Protein AF-P72476-F1 (afdb_monomer)

Radius of gyration: 17.22 Å; Cα contacts (8 Å, |Δi|>4): 92; chains: 1; bounding box: 43×19×43 Å

Nearest PDB structures (foldseek):
  4ipn-assembly1_B  TM=9.169E-01  e=3.409E-07  Streptococcus pneumoniae TIGR4
  6wgd-assembly2_B  TM=8.174E-01  e=1.140E-07  Bacillus licheniformis
  3qom-assembly1_A  TM=7.508E-01  e=2.377E-05  Lactiplantibacillus plantarum
  8ysv-assembly1_A  TM=7.137E-01  e=1.001E-04  Enterococcus faecalis
  4ze5-assembly1_A-2  TM=6.950E-01  e=8.358E-04  Geobacillus stearothermophilus

Structure (mmCIF, N/CA/C/O backbone):
data_AF-P72476-F1
#
_entry.id   AF-P72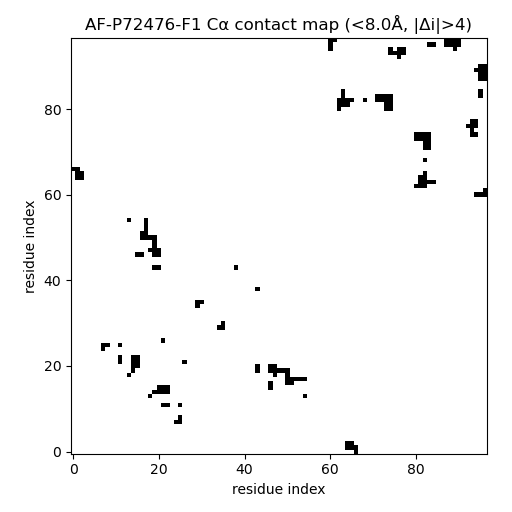476-F1
#
loop_
_atom_site.group_PDB
_atom_site.id
_atom_site.type_symbol
_atom_site.label_atom_id
_atom_site.label_alt_id
_atom_site.label_comp_id
_atom_site.label_asym_id
_atom_site.label_entity_id
_atom_site.label_seq_id
_atom_site.pdbx_PDB_ins_code
_atom_site.Cartn_x
_atom_site.Cartn_y
_atom_site.Cartn_z
_atom_site.occupancy
_atom_site.B_iso_or_equiv
_atom_site.auth_seq_id
_atom_site.auth_comp_id
_atom_site.auth_asym_id
_atom_site.auth_atom_id
_atom_site.pdbx_PDB_model_num
ATOM 1 N N . LEU A 1 1 ? -4.308 5.391 -14.637 1.00 67.38 1 LEU A N 1
ATOM 2 C CA . LEU A 1 1 ? -2.893 5.171 -15.019 1.00 67.38 1 LEU A CA 1
ATOM 3 C C . LEU A 1 1 ? -2.433 3.901 -14.322 1.00 67.38 1 LEU A C 1
ATOM 5 O O . LEU A 1 1 ? -2.595 3.846 -13.108 1.00 67.38 1 LEU A O 1
ATOM 9 N N . ALA A 1 2 ? -1.907 2.921 -15.063 1.00 72.56 2 ALA A N 1
ATOM 10 C CA . ALA A 1 2 ? -1.559 1.582 -14.565 1.00 72.56 2 ALA A CA 1
ATOM 11 C C . ALA A 1 2 ? -0.694 1.598 -13.287 1.00 72.56 2 ALA A C 1
ATOM 13 O O . ALA A 1 2 ? -0.961 0.862 -12.344 1.00 72.56 2 ALA A O 1
ATOM 14 N N . VAL A 1 3 ? 0.260 2.533 -13.192 1.00 80.31 3 VAL A N 1
ATOM 15 C CA . VAL A 1 3 ? 1.103 2.740 -11.996 1.00 80.31 3 VAL A CA 1
ATOM 16 C C . VAL A 1 3 ? 0.271 2.965 -10.730 1.00 80.31 3 VAL A C 1
ATOM 18 O O . VAL A 1 3 ? 0.539 2.379 -9.687 1.00 80.31 3 VAL A O 1
ATOM 21 N N . ARG A 1 4 ? -0.755 3.820 -10.810 1.00 84.12 4 ARG A N 1
ATOM 22 C CA . ARG A 1 4 ? -1.580 4.173 -9.648 1.00 84.12 4 ARG A CA 1
ATOM 23 C C . ARG A 1 4 ? -2.392 2.978 -9.169 1.00 84.12 4 ARG A C 1
ATOM 25 O O . ARG A 1 4 ? -2.582 2.817 -7.974 1.00 84.12 4 ARG A O 1
ATOM 32 N N . GLU A 1 5 ? -2.870 2.162 -10.096 1.00 82.62 5 GLU A N 1
ATOM 33 C CA . GLU A 1 5 ? -3.604 0.947 -9.772 1.00 82.62 5 GLU A CA 1
ATOM 34 C C . GLU A 1 5 ? -2.696 -0.078 -9.092 1.00 82.62 5 GLU A C 1
ATOM 36 O O . GLU A 1 5 ? -3.028 -0.543 -8.006 1.00 82.62 5 GLU A O 1
ATOM 41 N N . PHE A 1 6 ? -1.514 -0.345 -9.651 1.00 82.75 6 PHE A N 1
ATOM 42 C CA . PHE A 1 6 ? -0.525 -1.243 -9.048 1.00 82.75 6 PHE A CA 1
ATOM 43 C C . PHE A 1 6 ? -0.164 -0.826 -7.612 1.00 82.75 6 PHE A C 1
ATOM 45 O O . PHE A 1 6 ? -0.232 -1.622 -6.678 1.00 82.75 6 PHE A O 1
ATOM 52 N N . VAL A 1 7 ? 0.150 0.456 -7.416 1.00 87.81 7 VAL A N 1
ATOM 53 C CA . VAL A 1 7 ? 0.539 0.993 -6.106 1.00 87.81 7 VAL A CA 1
ATOM 54 C C . VAL A 1 7 ? -0.627 0.981 -5.109 1.00 87.81 7 VAL A C 1
ATOM 56 O O . VAL A 1 7 ? -0.426 0.646 -3.945 1.00 87.81 7 VAL A O 1
ATOM 59 N N . ASN A 1 8 ? -1.853 1.288 -5.547 1.00 90.94 8 ASN A N 1
ATOM 60 C CA . ASN A 1 8 ? -3.037 1.256 -4.683 1.00 90.94 8 ASN A CA 1
ATOM 61 C C . ASN A 1 8 ? -3.339 -0.149 -4.142 1.00 90.94 8 ASN A C 1
ATOM 63 O O . ASN A 1 8 ? -3.778 -0.266 -3.001 1.00 90.94 8 ASN A O 1
ATOM 67 N N . HIS A 1 9 ? -3.106 -1.205 -4.930 1.00 86.56 9 HIS A N 1
ATOM 68 C CA . HIS A 1 9 ? -3.277 -2.580 -4.451 1.00 86.56 9 HIS A CA 1
ATOM 69 C C . HIS A 1 9 ? -2.296 -2.914 -3.324 1.00 86.56 9 HIS A C 1
ATOM 71 O O . HIS A 1 9 ? -2.682 -3.560 -2.355 1.00 86.56 9 HIS A O 1
ATOM 77 N N . ASN A 1 10 ? -1.058 -2.418 -3.407 1.00 88.69 10 ASN A N 1
ATOM 78 C CA . ASN A 1 10 ? -0.080 -2.589 -2.335 1.00 88.69 10 ASN A CA 1
ATOM 79 C C . ASN A 1 10 ? -0.429 -1.734 -1.101 1.00 88.69 10 ASN A C 1
ATOM 81 O O . ASN A 1 10 ? -0.396 -2.214 0.031 1.00 88.69 10 ASN A O 1
ATOM 85 N N . TYR A 1 11 ? -0.830 -0.474 -1.309 1.00 92.94 11 TYR A N 1
ATOM 86 C CA . TYR A 1 11 ? -1.160 0.435 -0.208 1.00 92.94 11 TYR A CA 1
ATOM 87 C C . TYR A 1 11 ? -2.462 0.120 0.516 1.00 92.94 11 TYR A C 1
ATOM 89 O O . TYR A 1 11 ? -2.611 0.563 1.652 1.00 92.94 11 TYR A O 1
ATOM 97 N N . LEU A 1 12 ? -3.381 -0.641 -0.086 1.00 94.69 12 LEU A N 1
ATOM 98 C CA . LEU A 1 12 ? -4.654 -1.004 0.537 1.00 94.69 12 LEU A CA 1
ATOM 99 C C . LEU A 1 12 ? -4.456 -1.536 1.960 1.00 94.69 12 LEU A C 1
ATOM 101 O O . LEU A 1 12 ? -5.110 -1.072 2.892 1.00 94.69 12 LEU A O 1
ATOM 105 N N . PHE A 1 13 ? -3.537 -2.485 2.121 1.00 94.06 13 PHE A N 1
ATOM 106 C CA . PHE A 1 13 ? -3.310 -3.162 3.393 1.00 94.06 13 PHE A CA 1
ATOM 107 C C . PHE A 1 13 ? -2.609 -2.249 4.398 1.00 94.06 13 PHE A C 1
ATOM 109 O O . PHE A 1 13 ? -3.035 -2.157 5.546 1.00 94.06 13 PHE A O 1
ATOM 116 N N . SER A 1 14 ? -1.585 -1.504 3.968 1.00 95.56 14 SER A N 1
ATOM 117 C CA . SER A 1 14 ? -0.921 -0.539 4.850 1.00 95.56 14 SER A CA 1
ATOM 118 C C . SER A 1 14 ? -1.863 0.585 5.284 1.00 95.56 14 SER A C 1
ATOM 120 O O . SER A 1 14 ? -1.834 0.986 6.442 1.00 95.56 14 SER A O 1
ATOM 122 N N . ASP A 1 15 ? -2.732 1.070 4.392 1.00 96.00 15 ASP A N 1
ATOM 123 C CA . ASP A 1 15 ? -3.737 2.083 4.722 1.00 96.00 15 ASP A CA 1
ATOM 124 C C . ASP A 1 15 ? -4.764 1.534 5.713 1.00 96.00 15 ASP A C 1
ATOM 126 O O . ASP A 1 15 ? -5.153 2.241 6.639 1.00 96.00 15 ASP A O 1
ATOM 130 N N . LEU A 1 16 ? -5.174 0.276 5.556 1.00 95.81 16 LEU A N 1
ATOM 131 C CA . LEU A 1 16 ? -6.082 -0.374 6.492 1.00 95.81 16 LEU A CA 1
ATOM 132 C C . LEU A 1 16 ? -5.462 -0.449 7.894 1.00 95.81 16 LEU A C 1
ATOM 134 O O . LEU A 1 16 ? -6.094 -0.018 8.854 1.00 95.81 16 LEU A O 1
ATOM 138 N N . HIS A 1 17 ? -4.211 -0.905 7.999 1.00 97.00 17 HIS A N 1
ATOM 139 C CA . HIS A 1 17 ? -3.513 -1.050 9.280 1.00 97.00 17 HIS A CA 1
ATOM 140 C C . HIS A 1 17 ? -3.102 0.279 9.927 1.00 97.00 17 HIS A C 1
ATOM 142 O O . HIS A 1 17 ? -3.149 0.402 11.147 1.00 97.00 17 HIS A O 1
ATOM 148 N N . ALA A 1 18 ? -2.689 1.276 9.143 1.00 97.56 18 ALA A N 1
ATOM 149 C CA . ALA A 1 18 ? -2.164 2.536 9.677 1.00 97.56 18 ALA A CA 1
ATOM 150 C C . ALA A 1 18 ? -3.205 3.658 9.762 1.00 97.56 18 ALA A C 1
ATOM 152 O O . ALA A 1 18 ? -2.993 4.638 10.469 1.00 97.56 18 ALA A O 1
ATOM 153 N N . ARG A 1 19 ? -4.314 3.562 9.018 1.00 97.06 19 ARG A N 1
ATOM 154 C CA . ARG A 1 19 ? -5.380 4.583 9.007 1.00 97.06 19 ARG A CA 1
ATOM 155 C C . ARG A 1 19 ? -6.718 4.061 9.520 1.00 97.06 19 ARG A C 1
ATOM 157 O O . ARG A 1 19 ? -7.660 4.850 9.595 1.00 97.06 19 ARG A O 1
ATOM 164 N N . GLY A 1 20 ? -6.822 2.760 9.797 1.00 96.94 20 GLY A N 1
ATOM 165 C CA . GLY A 1 20 ? -7.988 2.149 10.430 1.00 96.94 20 GLY A CA 1
ATOM 166 C C . GLY A 1 20 ? -9.254 2.174 9.579 1.00 96.94 20 GLY A C 1
ATOM 167 O O . GLY A 1 20 ? -10.360 2.117 10.104 1.00 96.94 20 GLY A O 1
ATOM 168 N N . LYS A 1 21 ? -9.136 2.331 8.255 1.00 95.69 21 LYS A N 1
ATOM 169 C CA . LYS A 1 21 ? -10.302 2.408 7.364 1.00 95.69 21 LYS A CA 1
ATOM 170 C C . LYS A 1 21 ? -9.977 2.021 5.932 1.00 95.69 21 LYS A C 1
ATOM 172 O O . LYS A 1 21 ? -8.883 2.280 5.436 1.00 95.69 21 LYS A O 1
ATOM 177 N N . TYR A 1 22 ? -10.987 1.516 5.228 1.00 95.06 22 TYR A N 1
ATOM 178 C CA . TYR A 1 22 ? -10.891 1.277 3.793 1.00 95.06 22 TYR A CA 1
ATOM 179 C C . TYR A 1 22 ? -10.687 2.593 3.021 1.00 95.06 22 TYR A C 1
ATOM 181 O O . TYR A 1 22 ? -11.506 3.517 3.131 1.00 95.06 22 TYR A O 1
ATOM 189 N N . PRO A 1 23 ? -9.626 2.701 2.208 1.00 93.62 23 PRO A N 1
ATOM 190 C CA . PRO A 1 23 ? -9.340 3.909 1.454 1.00 93.62 23 PRO A CA 1
ATOM 191 C C . PRO A 1 23 ? -10.350 4.122 0.319 1.00 93.62 23 PRO A C 1
ATOM 193 O O . PRO A 1 23 ? -10.830 3.187 -0.314 1.00 93.62 23 PRO A O 1
ATOM 196 N N . ASN A 1 24 ? -10.660 5.378 -0.012 1.00 91.56 24 ASN A N 1
ATOM 197 C CA . ASN A 1 24 ? -11.679 5.675 -1.030 1.00 91.56 24 ASN A CA 1
ATOM 198 C C . ASN A 1 24 ? -11.333 5.135 -2.429 1.00 91.56 24 ASN A C 1
ATOM 200 O O . ASN A 1 24 ? -12.243 4.846 -3.203 1.00 91.56 24 ASN A O 1
ATOM 204 N N . TYR A 1 25 ? -10.045 4.981 -2.752 1.00 90.50 25 TYR A N 1
ATOM 205 C CA . TYR A 1 25 ? -9.618 4.496 -4.064 1.00 90.50 25 TYR A CA 1
ATOM 206 C C . TYR A 1 25 ? -9.962 3.020 -4.311 1.00 90.50 25 TYR A C 1
ATOM 208 O O . TYR A 1 25 ? -10.122 2.647 -5.470 1.00 90.50 25 TYR A O 1
ATOM 216 N N . ILE A 1 26 ? -10.116 2.196 -3.262 1.00 92.12 26 ILE A N 1
ATOM 217 C CA . ILE A 1 26 ? -10.40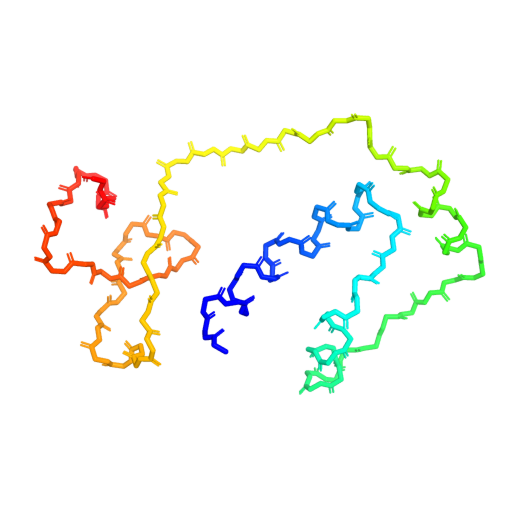4 0.761 -3.426 1.00 92.12 26 ILE A CA 1
ATOM 218 C C . ILE A 1 26 ? -11.896 0.476 -3.607 1.00 92.12 26 ILE A C 1
ATOM 220 O O . ILE A 1 26 ? -12.266 -0.538 -4.183 1.00 92.12 26 ILE A O 1
ATOM 224 N N . LYS A 1 27 ? -12.774 1.400 -3.194 1.00 89.94 27 LYS A N 1
ATOM 225 C CA . LYS A 1 27 ? -14.234 1.227 -3.310 1.00 89.94 27 LYS A CA 1
ATOM 226 C C . LYS A 1 27 ? -14.672 0.947 -4.746 1.00 89.94 27 LYS A C 1
ATOM 228 O O . LYS A 1 27 ? -15.563 0.137 -4.974 1.00 89.94 27 LYS A O 1
ATOM 233 N N . ARG A 1 28 ? -14.032 1.610 -5.717 1.00 89.56 28 ARG A N 1
ATOM 234 C CA . ARG A 1 28 ? -14.279 1.355 -7.138 1.00 89.56 28 ARG A CA 1
ATOM 235 C C . ARG A 1 28 ? -13.817 -0.044 -7.543 1.00 89.56 28 ARG A C 1
ATOM 237 O O . ARG A 1 28 ? -14.581 -0.741 -8.187 1.00 89.56 28 ARG A O 1
ATOM 244 N N . TYR A 1 29 ? -12.622 -0.457 -7.121 1.00 90.81 29 TYR A N 1
ATOM 245 C CA . TYR A 1 29 ? -12.113 -1.801 -7.392 1.00 90.81 29 TYR A CA 1
ATOM 246 C C . TYR A 1 29 ? -13.052 -2.883 -6.845 1.00 90.81 29 TYR A C 1
ATOM 248 O O . TYR A 1 29 ? -13.392 -3.811 -7.569 1.00 90.81 29 TYR A O 1
ATOM 256 N N . PHE A 1 30 ? -13.549 -2.729 -5.614 1.00 94.38 30 PHE A N 1
ATOM 257 C CA . PHE A 1 30 ? -14.519 -3.665 -5.043 1.00 94.38 30 PHE A CA 1
ATOM 258 C C . PHE A 1 30 ? -15.809 -3.736 -5.857 1.00 94.38 30 PHE A C 1
ATOM 260 O O . PHE A 1 30 ? -16.256 -4.826 -6.201 1.00 94.38 30 PHE A O 1
ATOM 267 N N . L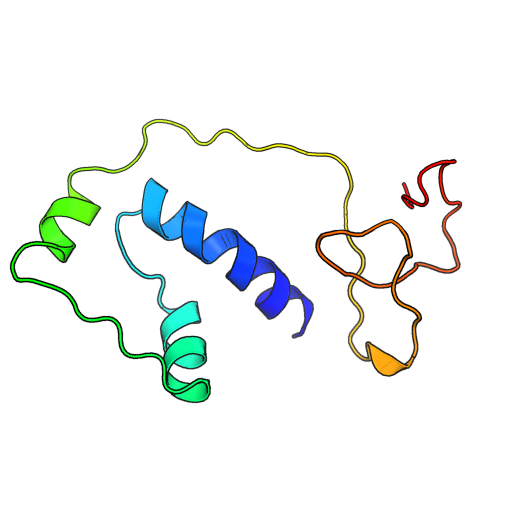YS A 1 31 ? -16.364 -2.580 -6.236 1.00 93.88 31 LYS A N 1
ATOM 268 C CA . LYS A 1 31 ? -17.559 -2.517 -7.083 1.00 93.88 31 LYS A CA 1
ATOM 269 C C . LYS A 1 31 ? -17.342 -3.205 -8.434 1.00 93.88 31 LYS A C 1
ATOM 271 O O . LYS A 1 31 ? -18.180 -4.001 -8.842 1.00 93.88 31 LYS A O 1
ATOM 276 N N . ASP A 1 32 ? -16.236 -2.890 -9.103 1.00 94.25 32 ASP A N 1
ATOM 277 C CA . ASP A 1 32 ? -15.920 -3.381 -10.448 1.00 94.25 32 ASP A CA 1
ATOM 278 C C . ASP A 1 32 ? -15.621 -4.899 -10.449 1.00 94.25 32 ASP A C 1
ATOM 280 O O . ASP A 1 32 ? -15.778 -5.545 -11.480 1.00 94.25 32 ASP A O 1
ATOM 284 N N . ASN A 1 33 ? -15.256 -5.476 -9.294 1.00 94.69 33 ASN A N 1
ATOM 285 C CA . ASN A 1 33 ? -14.975 -6.908 -9.112 1.00 94.69 33 ASN A CA 1
ATOM 286 C C . ASN A 1 33 ? -16.046 -7.656 -8.294 1.00 94.69 33 ASN A C 1
ATOM 288 O O . ASN A 1 33 ? -15.804 -8.781 -7.861 1.00 94.69 33 ASN A O 1
ATOM 292 N N . ASN A 1 34 ? -17.214 -7.048 -8.050 1.00 96.94 34 ASN A N 1
ATOM 293 C CA . ASN A 1 34 ? -18.301 -7.650 -7.264 1.00 96.94 34 ASN A CA 1
ATOM 294 C C . ASN A 1 34 ? -17.872 -8.132 -5.862 1.00 96.94 34 ASN A C 1
ATOM 296 O O . ASN A 1 34 ? -18.368 -9.138 -5.357 1.00 96.94 34 ASN A O 1
ATOM 300 N N . ILE A 1 35 ? -16.959 -7.401 -5.225 1.00 95.94 35 ILE A N 1
ATOM 301 C CA . ILE A 1 35 ? -16.493 -7.669 -3.865 1.00 95.94 35 ILE A CA 1
ATOM 302 C C . ILE A 1 35 ? -17.384 -6.897 -2.893 1.00 95.94 35 ILE A C 1
ATOM 304 O O . ILE A 1 35 ? -17.423 -5.666 -2.924 1.00 95.94 35 ILE A O 1
ATOM 308 N N . ASP A 1 36 ? -18.062 -7.624 -2.009 1.00 95.25 36 ASP A N 1
ATOM 309 C CA . ASP A 1 36 ? -18.827 -7.057 -0.901 1.00 95.25 36 ASP A CA 1
ATOM 310 C C . ASP A 1 36 ? -18.217 -7.490 0.435 1.00 95.25 36 ASP A C 1
ATOM 312 O O . ASP A 1 36 ? -18.173 -8.679 0.762 1.00 95.25 36 ASP A O 1
ATOM 316 N N . ILE A 1 37 ? -17.711 -6.518 1.193 1.00 93.75 37 ILE A N 1
ATOM 317 C CA . ILE A 1 37 ? -17.086 -6.765 2.491 1.00 93.75 37 ILE A CA 1
ATOM 318 C C . ILE A 1 37 ? -18.180 -6.764 3.553 1.00 93.75 37 ILE A C 1
ATOM 320 O O . ILE A 1 37 ? -18.731 -5.714 3.885 1.00 93.75 37 ILE A O 1
ATOM 324 N N . GLN A 1 38 ? -18.456 -7.938 4.114 1.00 96.00 38 GLN A N 1
ATOM 325 C CA . GLN A 1 38 ? -19.341 -8.060 5.267 1.00 96.00 38 GLN A CA 1
ATOM 326 C C . GLN A 1 38 ? -18.642 -7.460 6.491 1.00 96.00 38 GLN A C 1
ATOM 328 O O . GLN A 1 38 ? -17.618 -7.978 6.930 1.00 96.00 38 GLN A O 1
ATOM 333 N N . MET A 1 39 ? -19.187 -6.361 7.008 1.00 94.88 39 MET A N 1
ATOM 334 C CA . MET A 1 39 ? -18.716 -5.698 8.224 1.00 94.88 39 MET A CA 1
ATOM 335 C C . MET A 1 39 ? -19.713 -5.984 9.342 1.00 94.88 39 MET A C 1
ATOM 337 O O . MET A 1 39 ? -20.907 -5.715 9.181 1.00 94.88 39 MET A O 1
ATOM 341 N N . ALA A 1 40 ? -19.234 -6.517 10.459 1.00 97.56 40 ALA A N 1
ATOM 342 C CA . ALA A 1 40 ? -20.025 -6.643 11.670 1.00 97.56 40 ALA A CA 1
ATOM 343 C C . ALA A 1 40 ? -20.201 -5.276 12.353 1.00 97.56 40 ALA A C 1
ATOM 345 O O . ALA A 1 40 ? -19.482 -4.308 12.083 1.00 97.56 40 ALA A O 1
ATOM 346 N N . GLU A 1 41 ? -21.178 -5.199 13.256 1.00 97.69 41 GLU A N 1
ATOM 347 C CA . GLU A 1 41 ? -21.348 -4.035 14.124 1.00 97.69 41 GLU A CA 1
ATOM 348 C C . GLU A 1 41 ? -20.079 -3.834 14.969 1.00 97.69 41 GLU A C 1
ATOM 350 O O . GLU A 1 41 ? -19.611 -4.773 15.613 1.00 97.69 41 GLU A O 1
ATOM 355 N N . GLY A 1 42 ? -19.519 -2.622 14.957 1.00 97.44 42 GLY A N 1
ATOM 356 C CA . GLY A 1 42 ? -18.297 -2.278 15.691 1.00 97.44 42 GLY A CA 1
ATOM 357 C C . GLY A 1 42 ? -16.977 -2.487 14.937 1.00 97.44 42 GLY A C 1
ATOM 358 O O . GLY A 1 42 ? -15.944 -2.014 15.407 1.00 97.44 42 GLY A O 1
ATOM 359 N N . ASP A 1 43 ? -16.965 -3.135 13.764 1.00 97.69 43 ASP A N 1
ATOM 360 C CA . ASP A 1 43 ? -15.712 -3.377 13.025 1.00 97.69 43 ASP A CA 1
ATOM 361 C C . ASP A 1 43 ? -15.019 -2.068 12.614 1.00 97.69 43 ASP A C 1
ATOM 363 O O . ASP A 1 43 ? -13.794 -1.961 12.645 1.00 97.69 43 ASP A O 1
ATOM 367 N N . LYS A 1 44 ? -15.791 -1.045 12.228 1.00 96.00 44 LYS A N 1
ATOM 368 C CA . LYS A 1 44 ? -15.232 0.250 11.802 1.00 96.00 44 LYS A CA 1
ATOM 369 C C . LYS A 1 44 ? -14.560 0.973 12.961 1.00 96.00 44 LYS A C 1
ATOM 371 O O . LYS A 1 44 ? -13.483 1.538 12.782 1.00 96.00 44 LYS A O 1
ATOM 376 N N . GLU A 1 45 ? -15.204 0.960 14.119 1.00 97.88 45 GLU A N 1
ATOM 377 C CA . GLU A 1 45 ? -14.705 1.543 15.357 1.00 97.88 45 GLU A CA 1
ATOM 378 C C . GLU A 1 45 ? -13.438 0.808 15.799 1.00 97.88 45 GLU A C 1
ATOM 380 O O . GLU A 1 45 ? -12.402 1.440 16.001 1.00 97.88 45 GLU A O 1
ATOM 385 N N . LEU A 1 46 ? -13.472 -0.529 15.809 1.00 97.75 46 LEU A N 1
ATOM 386 C CA . LEU A 1 46 ? -12.328 -1.362 16.171 1.00 97.75 46 LEU A CA 1
ATOM 387 C C . LEU A 1 46 ? -11.117 -1.102 15.267 1.00 97.75 46 LEU A C 1
ATOM 389 O O . LEU A 1 46 ? -10.001 -0.961 15.764 1.00 97.75 46 LEU A O 1
ATOM 393 N N . MET A 1 47 ? -11.319 -0.986 13.953 1.00 97.12 47 MET A N 1
ATOM 394 C CA . MET A 1 47 ? -10.236 -0.659 13.020 1.00 97.12 47 MET A CA 1
ATOM 395 C C . MET A 1 47 ? -9.648 0.738 13.265 1.00 97.12 47 MET A C 1
ATOM 397 O O . MET A 1 47 ? -8.434 0.908 13.172 1.00 97.12 47 MET A O 1
ATOM 401 N N . LEU A 1 48 ? -10.484 1.736 13.566 1.00 97.50 48 LEU A N 1
ATOM 402 C CA . LEU A 1 48 ? -10.041 3.111 13.827 1.00 97.50 48 LEU A CA 1
ATOM 403 C C . LEU A 1 48 ? -9.274 3.245 15.145 1.00 97.50 48 LEU A C 1
ATOM 405 O O . LEU A 1 48 ? -8.326 4.024 15.213 1.00 97.50 48 LEU A O 1
ATOM 409 N N . GLU A 1 49 ? -9.681 2.507 16.175 1.00 98.06 49 GLU A N 1
ATOM 410 C CA . GLU A 1 49 ? -9.070 2.558 17.507 1.00 98.06 49 GLU A CA 1
ATOM 411 C C . GLU A 1 49 ? -7.768 1.747 17.605 1.00 98.06 49 GLU A C 1
ATOM 413 O O . GLU A 1 49 ? -6.956 2.007 18.489 1.00 98.06 49 GLU A O 1
ATOM 418 N N . ASN A 1 50 ? -7.544 0.790 16.696 1.00 97.75 50 ASN A N 1
ATOM 419 C CA . ASN A 1 50 ? -6.430 -0.163 16.762 1.00 97.75 50 ASN A CA 1
ATOM 420 C C . ASN A 1 50 ? -5.505 -0.077 15.534 1.00 97.75 50 ASN A C 1
ATOM 422 O O . ASN A 1 50 ? -5.272 -1.066 14.835 1.00 97.75 50 ASN A O 1
ATOM 426 N N . THR A 1 51 ? -4.963 1.111 15.260 1.00 98.44 51 THR A N 1
ATOM 427 C CA . THR A 1 51 ? -3.940 1.296 14.217 1.00 98.44 51 THR A CA 1
ATOM 428 C C . THR A 1 51 ? -2.542 0.935 14.710 1.00 98.44 51 THR A C 1
ATOM 430 O O . THR A 1 51 ? -2.233 1.082 15.888 1.00 98.44 51 THR A O 1
ATOM 433 N N . VAL A 1 52 ? -1.669 0.511 13.796 1.00 97.88 52 VAL A N 1
ATOM 434 C CA . VAL A 1 52 ? -0.271 0.184 14.124 1.00 97.88 52 VAL A CA 1
ATOM 435 C C . VAL A 1 52 ? 0.551 1.430 14.475 1.00 97.88 52 VAL A C 1
ATOM 437 O O . VAL A 1 52 ? 0.399 2.474 13.844 1.00 97.88 52 VAL A O 1
ATOM 440 N N . ASP A 1 53 ? 1.488 1.297 15.417 1.00 98.19 53 ASP A N 1
ATOM 441 C CA . ASP A 1 53 ? 2.423 2.376 15.783 1.00 98.19 53 ASP A CA 1
ATOM 442 C C . ASP A 1 53 ? 3.524 2.595 14.734 1.00 98.19 53 ASP A C 1
ATOM 444 O O . ASP A 1 53 ? 4.060 3.693 14.581 1.00 98.19 53 ASP A O 1
ATOM 448 N N . PHE A 1 54 ? 3.891 1.536 14.008 1.00 97.75 54 PHE A N 1
ATOM 449 C CA . PHE A 1 54 ? 4.903 1.580 12.959 1.00 97.75 54 PHE A CA 1
ATOM 450 C C . PHE A 1 54 ? 4.595 0.577 11.846 1.00 97.75 54 PHE A C 1
ATOM 452 O O . PHE A 1 54 ? 3.919 -0.430 12.051 1.00 97.75 54 PHE A O 1
ATOM 459 N N . ILE A 1 55 ? 5.135 0.844 10.656 1.00 96.81 55 ILE A N 1
ATOM 460 C CA . ILE A 1 55 ? 5.102 -0.077 9.520 1.00 96.81 55 ILE A CA 1
ATOM 461 C C . ILE A 1 55 ? 6.518 -0.601 9.297 1.00 96.81 55 ILE A C 1
ATOM 463 O O . ILE A 1 55 ? 7.442 0.178 9.058 1.00 96.81 55 ILE A O 1
ATOM 467 N N . SER A 1 56 ? 6.684 -1.921 9.331 1.00 96.94 56 SER A N 1
ATOM 468 C CA . SER A 1 56 ? 7.847 -2.589 8.753 1.00 96.94 56 SER A CA 1
ATOM 469 C C . SER A 1 56 ? 7.507 -3.087 7.349 1.00 96.94 56 SER A C 1
ATOM 471 O O . SER A 1 56 ? 6.360 -3.409 7.043 1.00 96.94 56 SER A O 1
ATOM 473 N N . PHE A 1 57 ? 8.504 -3.128 6.470 1.00 93.81 57 PHE A N 1
ATOM 474 C CA . PHE A 1 57 ? 8.346 -3.674 5.129 1.00 93.81 57 PHE A CA 1
ATOM 475 C C . PHE A 1 57 ? 9.641 -4.341 4.680 1.00 93.81 57 PHE A C 1
ATOM 477 O O . PHE A 1 57 ? 10.739 -3.931 5.055 1.00 93.81 57 PHE A O 1
ATOM 484 N N . SER A 1 58 ? 9.506 -5.376 3.861 1.00 90.81 58 SER A N 1
ATOM 485 C CA . SER A 1 58 ? 10.627 -5.985 3.155 1.00 90.81 58 SER A CA 1
ATOM 486 C C . SER A 1 58 ? 10.839 -5.268 1.826 1.00 90.81 58 SER A C 1
ATOM 488 O O . SER A 1 58 ? 9.888 -5.098 1.062 1.00 90.81 58 SER A O 1
ATOM 490 N N . TYR A 1 59 ? 12.079 -4.899 1.519 1.00 87.19 59 TYR A N 1
ATOM 491 C CA . TYR A 1 59 ? 12.448 -4.346 0.221 1.00 87.19 59 TYR A CA 1
ATOM 492 C C . TYR A 1 59 ? 13.505 -5.224 -0.438 1.00 87.19 59 TYR A C 1
ATOM 494 O O . TYR A 1 59 ? 14.565 -5.461 0.137 1.00 87.19 59 TYR A O 1
ATOM 502 N N . TYR A 1 60 ? 13.200 -5.679 -1.651 1.00 80.06 60 TYR A N 1
ATOM 503 C CA . TYR A 1 60 ? 14.104 -6.492 -2.464 1.00 80.06 60 TYR A CA 1
ATOM 504 C C . TYR A 1 60 ? 14.478 -5.783 -3.768 1.00 80.06 60 TYR A C 1
ATOM 506 O O . TYR A 1 60 ? 15.651 -5.728 -4.120 1.00 80.06 60 TYR A O 1
ATOM 514 N N . MET A 1 61 ? 13.496 -5.207 -4.467 1.00 78.75 61 MET A N 1
ATOM 515 C CA . MET A 1 61 ? 13.698 -4.473 -5.718 1.00 78.75 61 MET A CA 1
ATOM 516 C C . MET A 1 61 ? 12.540 -3.506 -5.996 1.00 78.75 61 MET A C 1
ATOM 518 O O . MET A 1 61 ? 11.488 -3.580 -5.356 1.00 78.75 61 MET A O 1
ATOM 522 N N . SER A 1 62 ? 12.731 -2.624 -6.976 1.00 81.75 62 SER A N 1
ATOM 523 C CA . SER A 1 62 ? 11.675 -1.799 -7.566 1.00 81.75 62 SER A CA 1
ATOM 524 C C . SER A 1 62 ? 11.024 -2.503 -8.769 1.00 81.75 62 SER A C 1
ATOM 526 O O . SER A 1 62 ? 11.490 -3.545 -9.229 1.00 81.75 62 SER A O 1
ATOM 528 N N . VAL A 1 63 ? 9.919 -1.948 -9.279 1.00 82.19 63 VAL A N 1
ATOM 529 C CA . VAL A 1 63 ? 9.221 -2.462 -10.470 1.00 82.19 63 VAL A CA 1
ATOM 530 C C . VAL A 1 63 ? 9.018 -1.360 -11.504 1.00 82.19 63 VAL A C 1
ATOM 532 O O . VAL A 1 63 ? 8.775 -0.204 -11.151 1.00 82.19 63 VAL A O 1
ATOM 535 N N . ALA A 1 64 ? 9.078 -1.722 -12.785 1.00 85.00 64 ALA A N 1
ATOM 536 C CA . ALA A 1 64 ? 8.727 -0.833 -13.885 1.00 85.00 64 ALA A CA 1
ATOM 537 C C . ALA A 1 64 ? 7.281 -1.077 -14.341 1.00 85.00 64 ALA A C 1
ATOM 539 O O . ALA A 1 64 ? 6.820 -2.217 -14.439 1.00 85.00 64 ALA A O 1
ATOM 540 N N . ALA A 1 65 ? 6.577 0.008 -14.658 1.00 83.94 65 ALA A N 1
ATOM 541 C CA . ALA A 1 65 ? 5.240 -0.017 -15.233 1.00 83.94 65 ALA A CA 1
ATOM 542 C C . ALA A 1 65 ? 5.159 0.991 -16.386 1.00 83.94 65 ALA A C 1
ATOM 544 O O . ALA A 1 65 ? 5.675 2.105 -16.283 1.00 83.94 65 ALA A O 1
ATOM 545 N N . ALA A 1 66 ? 4.508 0.595 -17.477 1.00 84.62 66 ALA A N 1
ATOM 546 C CA . ALA A 1 66 ? 4.355 1.393 -18.689 1.00 84.62 66 ALA A CA 1
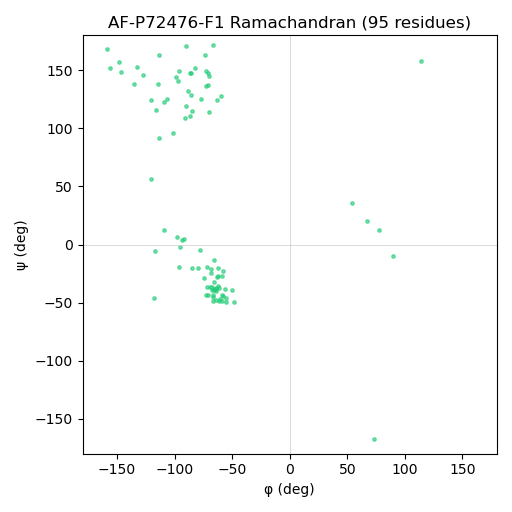ATOM 547 C C . ALA A 1 66 ? 2.889 1.789 -18.906 1.00 84.62 66 ALA A C 1
ATOM 549 O O . ALA A 1 66 ? 1.975 1.205 -18.320 1.00 84.62 66 ALA A O 1
ATOM 550 N N . HIS A 1 67 ? 2.661 2.793 -19.757 1.00 83.44 67 HIS A N 1
ATOM 551 C CA . HIS A 1 67 ? 1.308 3.151 -20.190 1.00 83.44 67 HIS A CA 1
ATOM 552 C C . HIS A 1 67 ? 0.668 2.040 -21.036 1.00 83.44 67 HIS A C 1
ATOM 554 O O . HIS A 1 67 ? -0.510 1.757 -20.839 1.00 83.44 67 HIS A O 1
ATOM 560 N N . ASN A 1 68 ? 1.474 1.394 -21.889 1.00 85.62 68 ASN A N 1
ATOM 561 C CA . ASN A 1 68 ? 1.106 0.260 -22.733 1.00 85.62 68 ASN A CA 1
ATOM 562 C C . ASN A 1 68 ?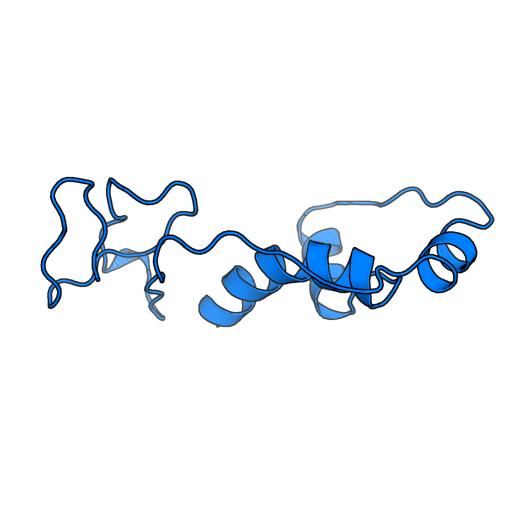 1.880 -0.986 -22.262 1.00 85.62 68 ASN A C 1
ATOM 564 O O . ASN A 1 68 ? 3.023 -1.181 -22.672 1.00 85.62 68 ASN A O 1
ATOM 568 N N . PRO A 1 69 ? 1.320 -1.804 -21.356 1.00 79.75 69 PRO A N 1
ATOM 569 C CA . PRO A 1 69 ? 2.028 -2.960 -20.808 1.00 79.75 69 PRO A CA 1
ATOM 570 C C . PRO A 1 69 ? 2.310 -4.045 -21.852 1.00 79.75 69 PRO A C 1
ATOM 572 O O . PRO A 1 69 ? 3.349 -4.687 -21.774 1.00 79.75 69 PRO A O 1
ATOM 575 N N . GLU A 1 70 ? 1.421 -4.196 -22.839 1.00 82.75 70 GLU A N 1
ATOM 576 C CA . GLU A 1 70 ? 1.507 -5.209 -23.905 1.00 82.75 70 GLU A CA 1
ATOM 577 C C . GLU A 1 70 ? 2.751 -5.059 -24.796 1.00 82.75 70 GLU A C 1
ATOM 579 O O . GLU A 1 70 ? 3.175 -6.016 -25.438 1.00 82.75 70 GLU A O 1
ATOM 584 N N . ASP A 1 71 ? 3.369 -3.874 -24.808 1.00 85.56 71 ASP A N 1
ATOM 585 C CA . ASP A 1 71 ? 4.588 -3.600 -25.576 1.00 85.56 71 ASP A CA 1
ATOM 586 C C . ASP A 1 71 ? 5.854 -4.175 -24.896 1.00 85.56 71 ASP A C 1
ATOM 588 O O . ASP A 1 71 ? 6.955 -4.088 -25.446 1.00 85.56 71 ASP A O 1
ATOM 592 N N . TYR A 1 72 ? 5.728 -4.747 -23.691 1.00 82.31 72 TYR A N 1
ATOM 593 C CA . TYR A 1 72 ? 6.849 -5.190 -22.861 1.00 82.31 72 TYR A CA 1
ATOM 594 C C . TYR A 1 72 ? 6.647 -6.604 -22.305 1.00 82.31 72 TYR A C 1
ATOM 596 O O . TYR A 1 72 ? 5.538 -7.058 -22.044 1.00 82.31 72 TYR A O 1
ATOM 604 N N . ASN A 1 73 ? 7.757 -7.298 -22.045 1.00 78.75 73 ASN A N 1
ATOM 605 C CA . ASN A 1 73 ? 7.739 -8.615 -21.409 1.00 78.75 73 ASN A CA 1
ATOM 606 C C . ASN A 1 73 ? 7.704 -8.502 -19.880 1.00 78.75 73 ASN A C 1
ATOM 608 O O . ASN A 1 73 ? 8.332 -7.614 -19.305 1.00 78.75 73 ASN A O 1
ATOM 612 N N . SER A 1 74 ? 7.061 -9.452 -19.204 1.00 72.88 74 SER A N 1
ATOM 613 C CA . SER A 1 74 ? 7.155 -9.601 -17.747 1.00 72.88 74 SER A CA 1
ATOM 614 C C . SER A 1 74 ? 8.518 -10.167 -17.326 1.00 72.88 74 SER A C 1
ATOM 616 O O . SER A 1 74 ? 9.010 -11.126 -17.927 1.00 72.88 74 SER A O 1
ATOM 618 N N . GLY A 1 75 ? 9.124 -9.614 -16.272 1.00 67.12 75 GLY A N 1
ATOM 619 C CA . GLY A 1 75 ? 10.403 -10.102 -15.739 1.00 67.12 75 GLY A CA 1
ATOM 620 C C . GLY A 1 75 ? 10.280 -11.458 -15.024 1.00 67.12 75 GLY A C 1
ATOM 621 O O . GLY A 1 75 ? 9.363 -11.663 -14.234 1.00 67.12 75 GLY A O 1
ATOM 622 N N . ARG A 1 76 ? 11.232 -12.379 -15.254 1.00 58.19 76 ARG A N 1
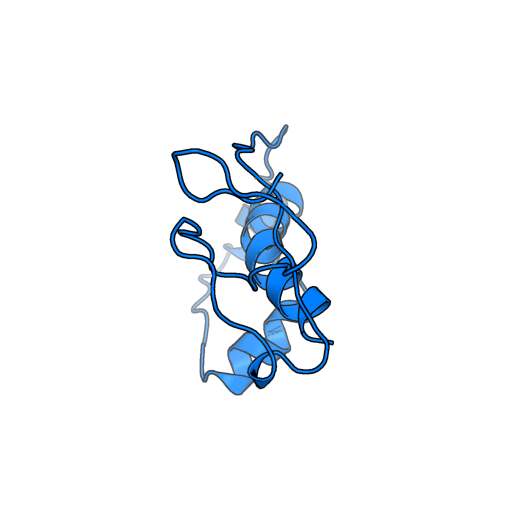ATOM 623 C CA . ARG A 1 76 ? 11.237 -13.742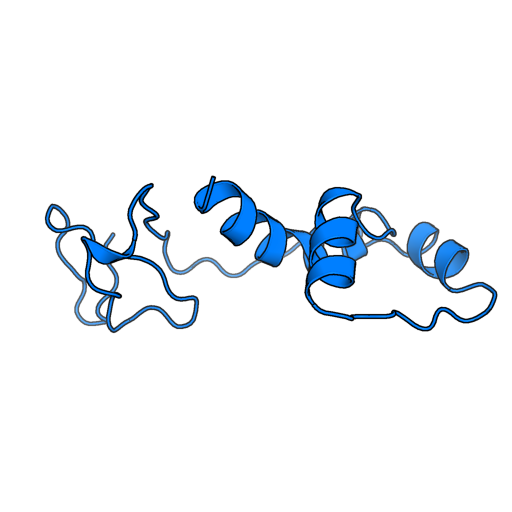 -14.668 1.00 58.19 76 ARG A CA 1
ATOM 624 C C . ARG A 1 76 ? 11.345 -13.782 -13.136 1.00 58.19 76 ARG A C 1
ATOM 626 O O . ARG A 1 76 ? 10.896 -14.751 -12.537 1.00 58.19 76 ARG A O 1
ATOM 633 N N . GLY A 1 77 ? 11.967 -12.778 -12.513 1.00 56.16 77 GLY A N 1
ATOM 634 C CA . GLY A 1 77 ? 12.272 -12.765 -11.075 1.00 56.16 77 GLY A CA 1
ATOM 635 C C . GLY A 1 77 ? 11.227 -12.079 -10.190 1.00 56.16 77 GLY A C 1
ATOM 636 O O . GLY A 1 77 ? 11.466 -11.914 -8.994 1.00 56.16 77 GLY A O 1
ATOM 637 N N . ASN A 1 78 ? 10.101 -11.630 -10.754 1.00 56.34 78 ASN A N 1
ATOM 638 C CA . ASN A 1 78 ? 9.173 -10.753 -10.050 1.00 56.34 78 ASN A CA 1
ATOM 639 C C . ASN A 1 78 ? 7.954 -11.508 -9.515 1.00 56.34 78 ASN A C 1
ATOM 641 O O . ASN A 1 78 ? 6.968 -11.699 -10.219 1.00 56.34 78 ASN A O 1
ATOM 645 N N . VAL A 1 79 ? 8.011 -11.903 -8.238 1.00 55.62 79 VAL A N 1
ATOM 646 C CA . VAL A 1 79 ? 6.871 -12.506 -7.517 1.00 55.62 79 VAL A CA 1
ATOM 647 C C . VAL A 1 79 ? 5.660 -11.559 -7.497 1.00 55.62 79 VAL A C 1
ATOM 649 O O . VAL A 1 79 ? 4.522 -12.013 -7.459 1.00 55.62 79 VAL A O 1
ATOM 652 N N . LEU A 1 80 ? 5.897 -10.244 -7.576 1.00 60.16 80 LEU A N 1
ATOM 653 C CA . LEU A 1 80 ? 4.869 -9.198 -7.585 1.00 60.16 80 LEU A CA 1
ATOM 654 C C . LEU A 1 80 ? 4.515 -8.696 -9.002 1.00 60.16 80 LEU A C 1
ATOM 656 O O . LEU A 1 80 ? 3.739 -7.751 -9.136 1.00 60.16 80 LEU A O 1
ATOM 660 N N . GLY A 1 81 ? 5.049 -9.317 -10.061 1.00 66.81 81 GLY A N 1
ATOM 661 C CA . GLY A 1 81 ? 4.855 -8.873 -11.447 1.00 66.81 81 GLY A CA 1
ATOM 662 C C . GLY A 1 81 ? 5.643 -7.604 -11.804 1.00 66.81 81 GLY A C 1
ATOM 663 O O . GLY A 1 81 ? 6.535 -7.188 -11.079 1.00 66.81 81 GLY A O 1
ATOM 664 N N . GLY A 1 82 ? 5.343 -6.984 -12.946 1.00 72.94 82 GLY A N 1
ATOM 665 C CA . GLY A 1 82 ? 6.064 -5.807 -13.452 1.00 72.94 82 GLY A CA 1
ATOM 666 C C . GLY A 1 82 ? 6.825 -6.078 -14.751 1.00 72.94 82 G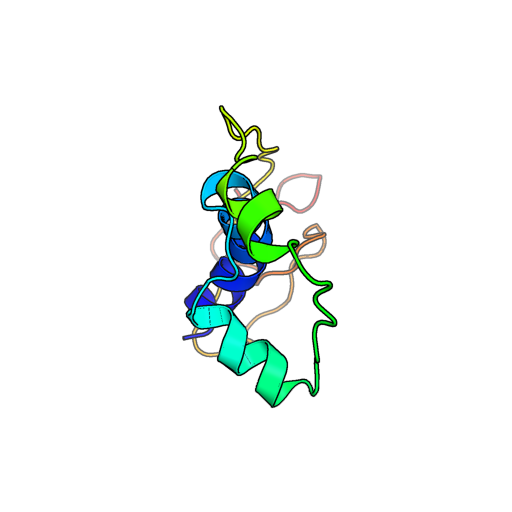LY A C 1
ATOM 667 O O . GLY A 1 82 ? 7.118 -7.224 -15.108 1.00 72.94 82 GLY A O 1
ATOM 668 N N . LEU A 1 83 ? 7.102 -5.003 -15.485 1.00 82.75 83 LEU A N 1
ATOM 669 C CA . LEU A 1 83 ? 7.674 -5.073 -16.827 1.00 82.75 83 LEU A CA 1
ATOM 670 C C . LEU A 1 83 ? 9.197 -5.147 -16.775 1.00 82.75 83 LEU A C 1
ATOM 672 O O . LEU A 1 83 ? 9.832 -4.545 -15.908 1.00 82.75 83 LEU A O 1
ATOM 676 N N . SER A 1 84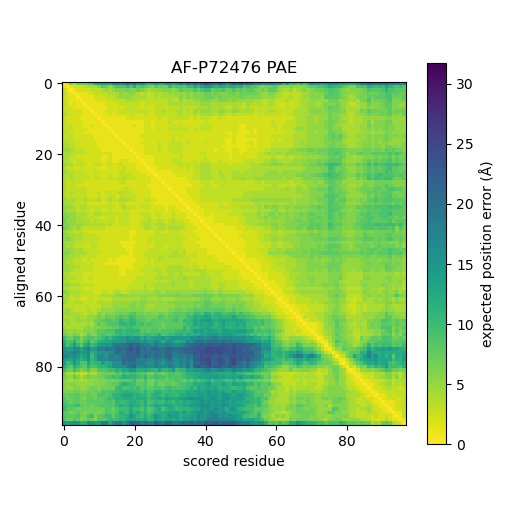 ? 9.779 -5.853 -17.739 1.00 80.31 84 SER A N 1
ATOM 677 C CA . SER A 1 84 ? 11.216 -5.851 -17.951 1.00 80.31 84 SER A CA 1
ATOM 678 C C . SER A 1 84 ? 11.638 -4.563 -18.653 1.00 80.31 84 SER A C 1
ATOM 680 O O . SER A 1 84 ? 11.125 -4.226 -19.721 1.00 80.31 84 SER A O 1
ATOM 682 N N . ASN A 1 85 ? 12.582 -3.839 -18.055 1.00 83.38 85 ASN A N 1
ATOM 683 C CA . ASN A 1 85 ? 13.174 -2.649 -18.651 1.00 83.38 85 ASN A CA 1
ATOM 684 C C . ASN A 1 85 ? 14.333 -3.057 -19.586 1.00 83.38 85 ASN A C 1
ATOM 686 O O . ASN A 1 85 ? 15.343 -3.555 -19.089 1.00 83.38 85 ASN A O 1
ATOM 690 N N . PRO A 1 86 ? 14.253 -2.828 -20.911 1.00 81.31 86 PRO A N 1
ATOM 691 C CA . PRO A 1 86 ? 15.298 -3.249 -21.850 1.00 81.31 86 PRO A CA 1
ATOM 692 C C . PRO A 1 86 ? 16.639 -2.522 -21.653 1.00 81.31 86 PRO A C 1
ATOM 694 O O . PRO A 1 86 ? 17.650 -2.947 -22.205 1.00 81.31 86 PRO A O 1
ATOM 697 N N . TYR A 1 87 ? 16.661 -1.438 -20.875 1.00 85.75 87 TYR A N 1
ATOM 698 C CA . TYR A 1 87 ? 17.854 -0.631 -20.621 1.00 85.75 87 TYR A CA 1
ATOM 699 C C . TYR A 1 87 ? 18.600 -1.010 -19.332 1.00 85.75 87 TYR A C 1
ATOM 701 O O . TYR A 1 87 ? 19.630 -0.406 -19.042 1.00 85.75 87 TYR A O 1
ATOM 709 N N . LEU A 1 88 ? 18.104 -1.980 -18.553 1.00 83.06 88 LEU A N 1
ATOM 710 C CA . LEU A 1 88 ? 18.720 -2.413 -17.294 1.00 83.06 88 LEU A CA 1
ATOM 711 C C . LEU A 1 88 ? 19.235 -3.848 -17.383 1.00 83.06 88 LEU A C 1
ATOM 713 O O . LEU A 1 88 ? 18.553 -4.743 -17.890 1.00 83.06 88 LEU A O 1
ATOM 717 N N . GLN A 1 89 ? 20.423 -4.077 -16.828 1.00 82.19 89 GLN A N 1
ATOM 718 C CA . GLN A 1 89 ? 20.939 -5.429 -16.636 1.00 82.19 89 GLN A CA 1
ATOM 719 C C . GLN A 1 89 ? 20.182 -6.127 -15.500 1.00 82.19 89 GLN A C 1
ATOM 721 O O . GLN A 1 89 ? 19.700 -5.487 -14.569 1.00 82.19 89 GLN A O 1
ATOM 726 N N . ALA A 1 90 ? 20.050 -7.448 -15.597 1.00 82.56 90 ALA A N 1
ATOM 727 C CA . ALA A 1 90 ? 19.459 -8.263 -14.545 1.00 82.56 90 ALA A CA 1
ATOM 728 C C . ALA A 1 90 ? 20.559 -8.918 -13.700 1.00 82.56 90 ALA A C 1
ATOM 730 O O . ALA A 1 90 ? 21.589 -9.334 -14.231 1.00 82.56 90 ALA A O 1
ATOM 731 N N . SER A 1 91 ? 20.318 -9.043 -12.398 1.00 82.81 91 SER A N 1
ATOM 732 C CA . SER A 1 91 ? 21.134 -9.851 -11.494 1.00 82.81 91 SER A CA 1
ATOM 733 C C . SER A 1 91 ? 21.012 -11.345 -11.816 1.00 82.81 91 SER A C 1
ATOM 735 O O . SER A 1 91 ? 20.137 -11.768 -12.575 1.00 82.81 91 SER A O 1
ATOM 737 N N . GLU A 1 92 ? 21.839 -12.173 -11.174 1.00 82.44 92 GLU A N 1
ATOM 738 C CA . GLU A 1 92 ? 21.762 -13.642 -11.273 1.00 82.44 92 GLU A CA 1
ATOM 739 C C . GLU A 1 92 ? 20.391 -14.203 -10.847 1.00 82.44 92 GLU A C 1
ATOM 741 O O . GLU A 1 92 ? 19.984 -15.274 -11.291 1.00 82.44 92 GLU A O 1
ATOM 746 N N . TRP A 1 93 ? 19.643 -13.443 -10.043 1.00 76.38 93 TRP A N 1
ATOM 747 C CA . TRP A 1 93 ? 18.290 -13.767 -9.578 1.00 76.38 93 TRP A CA 1
ATOM 748 C C . TRP A 1 93 ? 17.188 -13.196 -10.486 1.00 76.38 93 TRP A C 1
ATOM 750 O O . TRP A 1 93 ? 16.000 -13.302 -10.182 1.00 76.38 93 TRP A O 1
ATOM 760 N N . GLY A 1 94 ? 17.565 -12.578 -11.609 1.00 75.69 94 GLY A N 1
ATOM 761 C CA . GLY A 1 94 ? 16.644 -11.995 -12.582 1.00 75.69 94 GLY A CA 1
ATOM 762 C C . GLY A 1 94 ? 16.051 -10.644 -12.172 1.00 75.69 94 GLY A C 1
ATOM 763 O O . GLY A 1 94 ? 15.091 -10.200 -12.803 1.00 75.69 94 GLY A O 1
ATOM 764 N N . TRP A 1 95 ? 16.582 -9.995 -11.131 1.00 77.31 95 TRP A N 1
ATOM 765 C CA . TRP A 1 95 ? 16.135 -8.667 -10.693 1.00 77.31 95 TRP A CA 1
ATOM 766 C C . TRP A 1 95 ? 16.852 -7.582 -11.482 1.00 77.31 95 TRP A C 1
ATOM 768 O O . TRP A 1 95 ? 18.077 -7.589 -11.557 1.00 77.31 95 TRP A O 1
ATOM 778 N N . GLN A 1 96 ? 16.097 -6.648 -12.055 1.00 74.69 96 GLN A N 1
ATOM 779 C CA . GLN A 1 96 ? 16.663 -5.488 -12.740 1.00 74.69 96 GLN A CA 1
ATOM 780 C C . GLN A 1 96 ? 16.808 -4.349 -11.731 1.00 74.69 96 GLN A C 1
ATOM 782 O O . GLN A 1 96 ? 15.800 -3.810 -11.272 1.00 74.69 96 GLN A O 1
ATOM 787 N N . ILE A 1 97 ? 18.052 -4.038 -11.361 1.00 65.75 97 ILE A N 1
ATOM 788 C CA . ILE A 1 97 ? 18.437 -2.974 -10.419 1.00 65.75 97 ILE A CA 1
ATOM 789 C C . ILE A 1 97 ? 19.470 -2.085 -11.102 1.00 65.75 97 ILE A C 1
ATOM 791 O O . ILE A 1 97 ? 20.384 -2.649 -11.744 1.00 65.75 97 ILE A O 1
#

InterPro domains:
  IPR001360 Glycoside hydrolase family 1 [PF00232] (6-97)
  IPR017853 Glycoside hydrolase superfamily [SSF51445] (3-97)

Foldseek 3Di:
DVVVVLVCVVCQVVCQQAQLDGDPVCVVVCVVVVNDDDDDPCSSVVSRVHHDPDDDDDDDADAEDDPDQVVFDWFPQDPSIHGDDPPFDADPSRGGD

Organism: Streptococcus mutans (NCBI:txid1309)

Sequence (97 aa):
LAVREFVNHNYLFSDLHARGKYPNYIKRYFKDNNIDIQMAEGDKELMLENTVDFISFSYYMSVAAAHNPEDYNSGRGNVLGGLSNPYLQASEWGWQI

Solvent-accessible surface area (backbone atoms only — not comparable to full-atom values): 6232 Å² total; per-residue (Å²): 109,62,60,58,56,59,50,48,66,62,43,49,59,55,40,33,43,60,65,15,40,87,58,78,79,51,55,58,56,29,60,79,64,74,55,78,85,89,73,62,92,60,48,64,58,52,33,52,76,62,45,56,94,72,86,86,79,89,85,89,78,78,75,46,78,52,94,62,57,88,85,47,54,72,39,90,48,42,95,86,54,45,42,48,59,93,90,52,61,59,46,100,72,43,47,59,114

pLDDT: mean 86.68, std 10.89, range [55.62, 98.44]

Secondary structure (DSSP, 8-state):
-HHHHHHHHHHHHHHHHHHSS--HHHHHHHHHTT------TTHHHHHHH---S----------B--SSGGGSPBPTT-TT--B--TTSPBPTTS-B-

Mean predicted aligned error: 5.96 Å